Protein AF-A0A2W4JLU2-F1 (afdb_monomer_lite)

pLDDT: mean 90.67, std 12.64, range [31.0, 98.5]

Radius of gyration: 16.31 Å; chains: 1; bounding box: 42×26×50 Å

Sequence (150 aa):
MLRLFGHKVADHPFADLKKAREFLSGLIAAEPLTSLEDLTHWLQSVSGENAFKPEHRAQAYLMIDETAQPHLRRALRDYLAATRLPKQQELRIWNVVDAYLQEAAGALVEVAEWFATRNRLSDAQRAVLALLTVRALRTLAARRKGMHLR

Structure (mmCIF, N/CA/C/O backbone):
data_AF-A0A2W4JLU2-F1
#
_entry.id   AF-A0A2W4JLU2-F1
#
loop_
_atom_site.group_PDB
_atom_site.id
_atom_site.type_symbol
_atom_site.label_atom_id
_atom_site.label_alt_id
_atom_site.label_comp_id
_atom_site.label_asym_id
_atom_site.label_entity_id
_atom_site.label_seq_id
_atom_site.pdbx_PDB_ins_code
_atom_site.Cartn_x
_atom_site.Cartn_y
_atom_site.Cartn_z
_atom_site.occupancy
_atom_site.B_iso_or_equiv
_atom_site.auth_seq_id
_atom_site.auth_comp_id
_atom_site.auth_asym_id
_atom_site.auth_atom_id
_atom_site.pdbx_PDB_model_num
ATOM 1 N N . MET A 1 1 ? 12.747 9.200 14.322 1.00 31.00 1 MET A N 1
ATOM 2 C CA . MET A 1 1 ? 13.462 10.398 13.828 1.00 31.00 1 MET A CA 1
ATOM 3 C C . MET A 1 1 ? 13.441 10.357 12.309 1.00 31.00 1 MET A C 1
ATOM 5 O O . MET A 1 1 ? 14.102 9.500 11.741 1.00 31.00 1 MET A O 1
ATOM 9 N N . LEU A 1 2 ? 12.638 11.207 11.664 1.00 42.59 2 LEU A N 1
ATOM 10 C CA . LEU A 1 2 ? 12.566 11.286 10.202 1.00 42.59 2 LEU A CA 1
ATOM 11 C C . LEU A 1 2 ? 13.653 12.235 9.689 1.00 42.59 2 LEU A C 1
ATOM 13 O O . LEU A 1 2 ? 13.634 13.427 9.985 1.00 42.59 2 LEU A O 1
ATOM 17 N N . ARG A 1 3 ? 14.610 11.691 8.932 1.00 35.66 3 ARG A N 1
ATOM 18 C CA . ARG A 1 3 ? 15.511 12.471 8.081 1.00 35.66 3 ARG A CA 1
ATOM 19 C C . ARG A 1 3 ? 14.773 12.747 6.776 1.00 35.66 3 ARG A C 1
ATOM 21 O O . ARG A 1 3 ? 14.568 11.843 5.976 1.00 35.66 3 ARG A O 1
ATOM 28 N N . LEU A 1 4 ? 14.347 13.990 6.606 1.00 55.34 4 LEU A N 1
ATOM 29 C CA . LEU A 1 4 ? 13.729 14.509 5.393 1.00 55.34 4 LEU A CA 1
ATOM 30 C C . LEU A 1 4 ? 14.766 15.364 4.651 1.00 55.34 4 LEU A C 1
ATOM 32 O O . LEU A 1 4 ? 15.405 16.220 5.259 1.00 55.34 4 LEU A O 1
ATOM 36 N N . PHE A 1 5 ? 14.865 15.114 3.343 1.00 51.38 5 PHE A N 1
ATOM 37 C CA . PHE A 1 5 ? 15.622 15.833 2.307 1.00 51.38 5 PHE A CA 1
ATOM 38 C C . PHE A 1 5 ? 17.105 15.458 2.131 1.00 51.38 5 PHE A C 1
ATOM 40 O O . PHE A 1 5 ? 17.975 15.841 2.909 1.00 51.38 5 PHE A O 1
ATOM 47 N N . GLY A 1 6 ? 17.381 14.743 1.029 1.00 40.78 6 GLY A N 1
ATOM 48 C CA . GLY A 1 6 ? 18.730 14.554 0.478 1.00 40.78 6 GLY A CA 1
ATOM 49 C C . GLY A 1 6 ? 19.128 13.128 0.087 1.00 40.78 6 GLY A C 1
ATOM 50 O O . GLY A 1 6 ? 20.313 12.892 -0.134 1.00 40.78 6 GLY A O 1
ATOM 51 N N . HIS A 1 7 ? 18.203 12.168 0.015 1.00 47.56 7 HIS A N 1
ATOM 52 C CA . HIS A 1 7 ? 18.568 10.804 -0.364 1.00 47.56 7 HIS A CA 1
ATOM 53 C C . HIS A 1 7 ? 18.763 10.680 -1.875 1.00 47.56 7 HIS A C 1
ATOM 55 O O . HIS A 1 7 ? 17.904 11.061 -2.667 1.00 47.56 7 HIS A O 1
ATOM 61 N N . LYS A 1 8 ? 19.918 10.141 -2.282 1.00 57.69 8 LYS A N 1
ATOM 62 C CA . LYS A 1 8 ? 20.081 9.630 -3.645 1.00 57.69 8 LYS A CA 1
ATOM 63 C C . LYS A 1 8 ? 19.015 8.554 -3.840 1.00 57.69 8 LYS A C 1
ATOM 65 O O . LYS A 1 8 ? 18.737 7.817 -2.902 1.00 57.69 8 LYS A O 1
ATOM 70 N N . VAL A 1 9 ? 18.497 8.396 -5.058 1.00 61.88 9 VAL A N 1
ATOM 71 C CA . VAL A 1 9 ? 17.543 7.322 -5.404 1.00 61.88 9 VAL A CA 1
ATOM 72 C C . VAL A 1 9 ? 17.991 5.967 -4.846 1.00 61.88 9 VAL A C 1
ATOM 74 O O . VAL A 1 9 ? 17.169 5.207 -4.362 1.00 61.88 9 VAL A O 1
ATOM 77 N N . ALA A 1 10 ? 19.302 5.697 -4.839 1.00 67.31 10 ALA A N 1
ATOM 78 C CA . ALA A 1 10 ? 19.913 4.482 -4.296 1.00 67.31 10 ALA A CA 1
ATOM 79 C C . ALA A 1 10 ? 19.660 4.223 -2.794 1.00 67.31 10 ALA A C 1
ATOM 81 O O . ALA A 1 10 ? 19.713 3.068 -2.378 1.00 67.31 10 ALA A O 1
ATOM 82 N N . ASP A 1 11 ? 19.383 5.255 -1.996 1.00 82.38 11 ASP A N 1
ATOM 83 C CA . ASP A 1 11 ? 19.115 5.133 -0.558 1.00 82.38 11 ASP A CA 1
ATOM 84 C C . ASP A 1 11 ? 17.623 4.904 -0.256 1.00 82.38 11 ASP A C 1
ATOM 86 O O . ASP A 1 11 ? 17.263 4.601 0.882 1.00 82.38 11 ASP A O 1
ATOM 90 N N . HIS A 1 12 ? 16.734 5.058 -1.247 1.00 89.75 12 HIS A N 1
ATOM 91 C CA . HIS A 1 12 ? 15.305 4.852 -1.036 1.00 89.75 12 HIS A CA 1
ATOM 92 C C . HIS A 1 12 ? 15.023 3.352 -0.801 1.00 89.75 12 HIS A C 1
ATOM 94 O O . HIS A 1 12 ? 15.457 2.524 -1.606 1.00 89.75 12 HIS A O 1
ATOM 100 N N . PRO A 1 13 ? 14.242 2.953 0.225 1.00 90.44 13 PRO A N 1
ATOM 101 C CA . PRO A 1 13 ? 14.000 1.536 0.540 1.00 90.44 13 PRO A CA 1
ATOM 102 C C . PRO A 1 13 ? 13.415 0.716 -0.618 1.00 90.44 13 PRO A C 1
ATOM 104 O O . PRO A 1 13 ? 13.703 -0.467 -0.763 1.00 90.44 13 PRO A O 1
ATOM 107 N N . PHE A 1 14 ? 12.631 1.369 -1.479 1.00 95.25 14 PHE A N 1
ATOM 108 C CA . PHE A 1 14 ? 12.054 0.780 -2.695 1.00 95.25 14 PHE A CA 1
ATOM 109 C C . PHE A 1 14 ? 12.914 0.919 -3.955 1.00 95.25 14 PHE A C 1
ATOM 111 O O . PHE A 1 14 ? 12.459 0.530 -5.024 1.00 95.25 14 PHE A O 1
ATOM 118 N N . ALA A 1 15 ? 14.136 1.448 -3.878 1.00 94.12 15 ALA A N 1
ATOM 119 C CA . ALA A 1 15 ? 15.029 1.521 -5.037 1.00 94.12 15 ALA A CA 1
ATOM 120 C C . ALA A 1 15 ? 15.416 0.128 -5.550 1.00 94.12 15 ALA A C 1
ATOM 122 O O . ALA A 1 15 ? 15.501 -0.096 -6.756 1.00 94.12 15 ALA A O 1
ATOM 123 N N . ASP A 1 16 ? 15.584 -0.819 -4.625 1.00 94.44 16 ASP A N 1
ATOM 124 C CA . ASP A 1 16 ? 15.765 -2.239 -4.902 1.00 94.44 16 ASP A CA 1
ATOM 125 C C . ASP A 1 16 ? 14.523 -3.003 -4.429 1.00 94.44 16 ASP A C 1
ATOM 127 O O . ASP A 1 16 ? 14.334 -3.258 -3.238 1.00 94.44 16 ASP A O 1
ATOM 131 N N . LEU A 1 17 ? 13.669 -3.390 -5.379 1.00 94.19 17 LEU A N 1
ATOM 132 C CA . LEU A 1 17 ? 12.416 -4.088 -5.086 1.00 94.19 17 LEU A CA 1
ATOM 133 C C . LEU A 1 17 ? 12.628 -5.462 -4.437 1.00 94.19 17 LEU A C 1
ATOM 135 O O . LEU A 1 17 ? 11.732 -5.959 -3.755 1.00 94.19 17 LEU A O 1
ATOM 139 N N . LYS A 1 18 ? 13.795 -6.092 -4.613 1.00 94.06 18 LYS A N 1
ATOM 140 C CA . LYS A 1 18 ? 14.090 -7.359 -3.942 1.00 94.06 18 LYS A CA 1
ATOM 141 C C . LYS A 1 18 ? 14.299 -7.125 -2.448 1.00 94.06 18 LYS A C 1
ATOM 143 O O . LYS A 1 18 ? 13.651 -7.783 -1.638 1.00 94.06 18 LYS A O 1
ATOM 148 N N . LYS A 1 19 ? 15.124 -6.138 -2.094 1.00 92.31 19 LYS A N 1
ATOM 149 C CA . LYS A 1 19 ? 15.342 -5.741 -0.693 1.00 92.31 19 LYS A CA 1
ATOM 150 C C . LYS A 1 19 ? 14.069 -5.199 -0.053 1.00 92.31 19 LYS A C 1
ATOM 152 O O . LYS A 1 19 ? 13.769 -5.541 1.087 1.00 92.31 19 LYS A O 1
ATOM 157 N N . ALA A 1 20 ? 13.287 -4.417 -0.798 1.00 94.44 20 ALA A N 1
ATOM 158 C CA . ALA A 1 20 ? 11.997 -3.921 -0.331 1.00 94.44 20 ALA A CA 1
ATOM 159 C C . ALA A 1 20 ? 11.059 -5.073 0.060 1.00 94.44 20 ALA A C 1
ATOM 161 O O . ALA A 1 20 ? 10.425 -5.022 1.109 1.00 94.44 20 ALA A O 1
ATOM 162 N N . ARG A 1 21 ? 11.018 -6.151 -0.735 1.00 94.00 21 ARG A N 1
ATOM 163 C CA . ARG A 1 21 ? 10.212 -7.3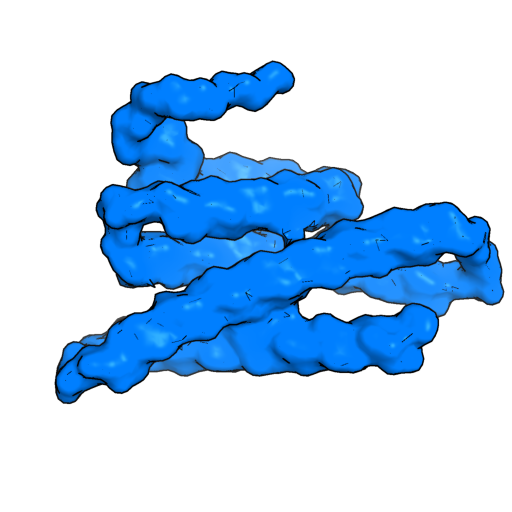41 -0.429 1.00 94.00 21 ARG A CA 1
ATOM 164 C C . ARG A 1 21 ? 10.649 -8.027 0.861 1.00 94.00 21 ARG A C 1
ATOM 166 O O . ARG A 1 21 ? 9.798 -8.423 1.653 1.00 94.00 21 ARG A O 1
ATOM 173 N N . GLU A 1 22 ? 11.954 -8.182 1.061 1.00 91.69 22 GLU A N 1
ATOM 174 C CA . GLU A 1 22 ? 12.513 -8.775 2.281 1.00 91.69 22 GLU A CA 1
ATOM 175 C C . GLU A 1 22 ? 12.138 -7.933 3.506 1.00 91.69 22 GLU A C 1
ATOM 177 O O . GLU A 1 22 ? 11.609 -8.463 4.480 1.00 91.69 22 GLU A O 1
ATOM 182 N N . PHE A 1 23 ? 12.297 -6.613 3.413 1.00 90.06 23 PHE A N 1
ATOM 183 C CA . PHE A 1 23 ? 11.870 -5.671 4.447 1.00 90.06 23 PHE A CA 1
ATOM 184 C C . PHE A 1 23 ? 10.366 -5.780 4.757 1.00 90.06 23 PHE A C 1
ATOM 186 O O . PHE A 1 23 ? 9.984 -5.964 5.913 1.00 90.06 23 PHE A O 1
ATOM 193 N N . LEU A 1 24 ? 9.509 -5.740 3.732 1.00 93.19 24 LEU A N 1
ATOM 194 C CA . LEU A 1 24 ? 8.053 -5.808 3.895 1.00 93.19 24 LEU A CA 1
ATOM 195 C C . LEU A 1 24 ? 7.574 -7.147 4.468 1.00 93.19 24 LEU A C 1
ATOM 197 O O . LEU A 1 24 ? 6.549 -7.191 5.145 1.00 93.19 24 LEU A O 1
ATOM 201 N N . SER A 1 25 ? 8.310 -8.239 4.243 1.00 90.19 25 SER A N 1
ATOM 202 C CA . SER A 1 25 ? 7.965 -9.546 4.814 1.00 90.19 25 SER A CA 1
ATOM 203 C C . SER A 1 25 ? 7.959 -9.539 6.348 1.00 90.19 25 SER A C 1
ATOM 205 O O . SER A 1 25 ? 7.147 -10.234 6.960 1.00 90.19 25 SER A O 1
ATOM 207 N N . GLY A 1 26 ? 8.786 -8.689 6.968 1.00 87.38 26 GLY A N 1
ATOM 208 C CA . GLY A 1 26 ? 8.822 -8.505 8.418 1.00 87.38 26 GLY A CA 1
ATOM 209 C C . GLY A 1 26 ? 7.563 -7.845 8.989 1.00 87.38 26 GLY A C 1
ATOM 210 O O . GLY A 1 26 ? 7.251 -8.050 10.160 1.00 87.38 26 GLY A O 1
ATOM 211 N N . LEU A 1 27 ? 6.805 -7.104 8.174 1.00 87.88 27 LEU A N 1
ATOM 212 C CA . LEU A 1 27 ? 5.592 -6.412 8.620 1.00 87.88 27 LEU A CA 1
ATOM 213 C C . LEU A 1 27 ? 4.380 -7.342 8.724 1.00 87.88 27 LEU A C 1
ATOM 215 O O . LEU A 1 27 ? 3.479 -7.068 9.504 1.00 87.88 27 LEU A O 1
ATOM 219 N N . ILE A 1 28 ? 4.367 -8.479 8.022 1.00 80.50 28 ILE A N 1
ATOM 220 C CA . ILE A 1 28 ? 3.187 -9.361 7.918 1.00 80.50 28 ILE A CA 1
ATOM 221 C C . ILE A 1 28 ? 2.675 -9.829 9.295 1.00 80.50 28 ILE A C 1
ATOM 223 O O . ILE A 1 28 ? 1.468 -9.984 9.493 1.00 80.50 28 ILE A O 1
ATOM 227 N N . ALA A 1 29 ? 3.579 -10.053 10.252 1.00 82.38 29 ALA A N 1
ATOM 228 C CA . ALA A 1 29 ? 3.244 -10.511 11.603 1.00 82.38 29 ALA A CA 1
ATOM 229 C C . ALA A 1 29 ? 3.029 -9.369 12.617 1.00 82.38 29 ALA A C 1
ATOM 231 O O . ALA A 1 29 ? 2.685 -9.637 13.771 1.00 82.38 29 ALA A O 1
ATOM 232 N N . ALA A 1 30 ? 3.241 -8.115 12.215 1.00 88.50 30 ALA A N 1
ATOM 233 C CA . ALA A 1 30 ? 3.204 -6.964 13.105 1.00 88.50 30 ALA A CA 1
ATOM 234 C C . ALA A 1 30 ? 1.770 -6.507 13.442 1.00 88.50 30 ALA A C 1
ATOM 236 O O . ALA A 1 30 ? 0.763 -7.040 12.955 1.00 88.50 30 ALA A O 1
ATOM 237 N N . GLU A 1 31 ? 1.674 -5.526 14.344 1.00 94.19 31 GLU A N 1
ATOM 238 C CA . GLU A 1 31 ? 0.397 -4.948 14.767 1.00 94.19 31 GLU A CA 1
ATOM 239 C C . GLU A 1 31 ? -0.315 -4.291 13.562 1.00 94.19 31 GLU A C 1
ATOM 241 O O . GLU A 1 31 ? 0.313 -3.505 12.849 1.00 94.19 31 GLU A O 1
ATOM 246 N N . PRO A 1 32 ? -1.597 -4.612 13.288 1.00 94.38 32 PRO A N 1
ATOM 247 C CA . PRO A 1 32 ? -2.277 -4.196 12.062 1.00 94.38 32 PRO A CA 1
ATOM 248 C C . PRO A 1 32 ? -2.332 -2.695 11.800 1.00 94.38 32 PRO A C 1
ATOM 250 O O . PRO A 1 32 ? -2.068 -2.291 10.671 1.00 94.38 32 PRO A O 1
ATOM 253 N N . LEU A 1 33 ? -2.700 -1.878 12.789 1.00 96.25 33 LEU A N 1
ATOM 254 C CA . LEU A 1 33 ? -2.893 -0.445 12.558 1.00 96.25 33 LEU A CA 1
ATOM 255 C C . LEU A 1 33 ? -1.557 0.257 12.313 1.00 96.25 33 LEU A C 1
ATOM 257 O O . LEU A 1 33 ? -1.431 0.988 11.338 1.00 96.25 33 LEU A O 1
ATOM 261 N N . THR A 1 34 ? -0.550 -0.054 13.124 1.00 95.94 34 THR A N 1
ATOM 262 C CA . THR A 1 34 ? 0.824 0.441 12.964 1.00 95.94 34 THR A CA 1
ATOM 263 C C . THR A 1 34 ? 1.387 0.036 11.601 1.00 95.94 34 THR A C 1
ATOM 265 O O . THR A 1 34 ? 1.946 0.855 10.880 1.00 95.94 34 THR A O 1
ATOM 268 N N . SER A 1 35 ? 1.158 -1.216 11.187 1.00 96.94 35 SER A N 1
ATOM 269 C CA . SER A 1 35 ? 1.603 -1.692 9.871 1.00 96.94 35 SER A CA 1
ATOM 270 C C . SER A 1 35 ? 0.918 -0.937 8.729 1.00 96.94 35 SER A C 1
ATOM 272 O O . SER A 1 35 ? 1.557 -0.619 7.733 1.00 96.94 35 SER A O 1
ATOM 274 N N . LEU A 1 36 ? -0.377 -0.626 8.846 1.00 98.00 36 LEU A N 1
ATOM 275 C CA . LEU A 1 36 ? -1.092 0.162 7.837 1.00 98.00 36 LEU A CA 1
ATOM 276 C C . LEU A 1 36 ? -0.614 1.618 7.789 1.00 98.00 36 LEU A C 1
ATOM 278 O O . LEU A 1 36 ? -0.516 2.171 6.695 1.00 98.00 36 LEU A O 1
ATOM 282 N N . GLU A 1 37 ? -0.284 2.227 8.928 1.00 97.81 37 GLU A N 1
ATOM 283 C CA . GLU A 1 37 ? 0.326 3.563 8.988 1.00 97.81 37 GLU A CA 1
ATOM 284 C C . GLU A 1 37 ? 1.681 3.579 8.259 1.00 97.81 37 GLU A C 1
ATOM 286 O O . GLU A 1 37 ? 1.895 4.416 7.378 1.00 97.81 37 GLU A O 1
ATOM 291 N N . ASP A 1 38 ? 2.547 2.599 8.531 1.00 96.50 38 ASP A N 1
ATOM 292 C CA . ASP A 1 38 ? 3.841 2.455 7.854 1.00 96.50 38 ASP A CA 1
ATOM 293 C C . ASP A 1 38 ? 3.674 2.233 6.343 1.00 96.50 38 ASP A C 1
ATOM 295 O O . ASP A 1 38 ? 4.339 2.871 5.528 1.00 96.50 38 ASP A O 1
ATOM 299 N N . LEU A 1 39 ? 2.757 1.353 5.934 1.00 97.88 39 LEU A N 1
ATOM 300 C CA . LEU A 1 39 ? 2.491 1.088 4.517 1.00 97.88 39 LEU A CA 1
ATOM 301 C C . LEU A 1 39 ? 1.896 2.315 3.806 1.00 97.88 39 LEU A C 1
ATOM 303 O O . LEU A 1 39 ? 2.217 2.552 2.642 1.00 97.88 39 LEU A O 1
ATOM 307 N N . THR A 1 40 ? 1.089 3.122 4.500 1.00 98.50 40 THR A N 1
ATOM 308 C CA . THR A 1 40 ? 0.592 4.413 3.992 1.00 98.50 40 THR A CA 1
ATOM 309 C C . THR A 1 40 ? 1.754 5.375 3.756 1.00 98.50 40 THR A C 1
ATOM 311 O O . THR A 1 40 ? 1.861 5.963 2.679 1.00 98.50 40 THR A O 1
ATOM 314 N N . HIS A 1 41 ? 2.677 5.476 4.716 1.00 97.06 41 HIS A N 1
ATOM 315 C CA . HIS A 1 41 ? 3.889 6.277 4.566 1.00 97.06 41 HIS A CA 1
ATOM 316 C C . HIS A 1 41 ? 4.737 5.817 3.369 1.00 97.06 41 HIS A C 1
ATOM 318 O O . HIS A 1 41 ? 5.228 6.645 2.601 1.00 97.06 41 HIS A O 1
ATOM 324 N N . TRP A 1 42 ? 4.867 4.505 3.150 1.00 97.38 42 TRP A N 1
ATOM 325 C CA . TRP A 1 42 ? 5.616 3.979 2.007 1.00 97.38 42 TRP A CA 1
ATOM 326 C C . TRP A 1 42 ? 4.958 4.266 0.657 1.00 97.38 42 TRP A C 1
ATOM 328 O O . TRP A 1 42 ? 5.676 4.574 -0.296 1.00 97.38 42 TRP A O 1
ATOM 338 N N . LEU A 1 43 ? 3.624 4.232 0.562 1.00 98.12 43 LEU A N 1
ATOM 339 C CA . LEU A 1 43 ? 2.913 4.655 -0.652 1.00 98.12 43 LEU A CA 1
ATOM 340 C C . LEU A 1 43 ? 3.229 6.116 -0.992 1.00 98.12 43 LEU A C 1
ATOM 342 O O . LEU A 1 43 ? 3.617 6.415 -2.124 1.00 98.12 43 LEU A O 1
ATOM 346 N N . GLN A 1 44 ? 3.146 6.999 0.005 1.00 97.19 44 GLN A N 1
ATOM 347 C CA . GLN A 1 44 ? 3.451 8.423 -0.139 1.00 97.19 44 GLN A CA 1
ATOM 348 C C . GLN A 1 44 ? 4.923 8.657 -0.514 1.00 97.19 44 GLN A C 1
ATOM 350 O O . GLN A 1 44 ? 5.213 9.432 -1.424 1.00 97.19 44 GLN A O 1
ATOM 355 N N . SER A 1 45 ? 5.854 7.941 0.127 1.00 96.06 45 SER A N 1
ATOM 356 C CA . SER A 1 45 ? 7.293 8.025 -0.158 1.00 96.06 45 SER A CA 1
ATOM 357 C C . SER A 1 45 ? 7.613 7.627 -1.601 1.00 96.06 45 SER A C 1
ATOM 359 O O . SER A 1 45 ? 8.324 8.344 -2.300 1.00 96.06 45 SER A O 1
ATOM 361 N N . VAL A 1 46 ? 7.049 6.513 -2.081 1.00 96.81 46 VAL A N 1
ATOM 362 C CA . VAL A 1 46 ? 7.249 6.051 -3.464 1.00 96.81 46 VAL A CA 1
ATOM 363 C C . VAL A 1 46 ? 6.599 7.005 -4.474 1.00 96.81 46 VAL A C 1
ATOM 365 O O . VAL A 1 46 ? 7.181 7.253 -5.528 1.00 96.81 46 VAL A O 1
ATOM 368 N N . SER A 1 47 ? 5.416 7.554 -4.172 1.00 94.94 47 SER A N 1
ATOM 369 C CA . SER A 1 47 ? 4.743 8.558 -5.018 1.00 94.94 47 SER A CA 1
ATOM 370 C C . SER A 1 47 ? 5.546 9.859 -5.142 1.00 94.94 47 SER A C 1
ATOM 372 O O . SER A 1 47 ? 5.697 10.391 -6.246 1.00 94.94 47 SER A O 1
ATOM 374 N N . GLY A 1 48 ? 6.149 10.321 -4.0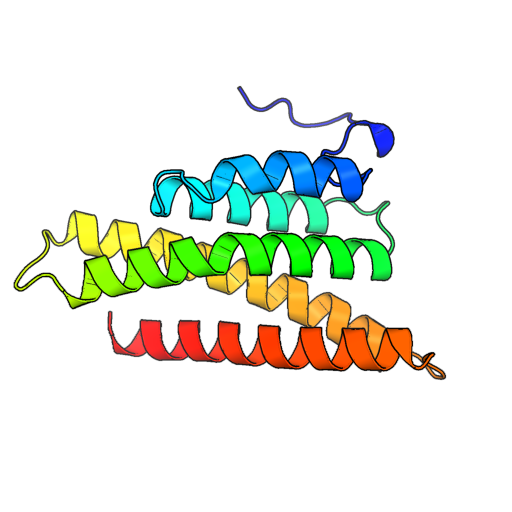42 1.00 92.94 48 GLY A N 1
ATOM 375 C CA . GLY A 1 48 ? 6.993 11.518 -4.013 1.00 92.94 48 GLY A CA 1
ATOM 376 C C . GLY A 1 48 ? 8.357 11.375 -4.701 1.00 92.94 48 GLY A C 1
ATOM 377 O O . GLY A 1 48 ? 9.007 12.383 -4.976 1.00 92.94 48 GLY A O 1
ATOM 378 N N . GLU A 1 49 ? 8.805 10.153 -5.005 1.00 93.12 49 GLU A N 1
ATOM 379 C CA . GLU A 1 49 ? 10.107 9.905 -5.633 1.00 93.12 49 GLU A CA 1
ATOM 380 C C . GLU A 1 49 ? 10.024 10.005 -7.165 1.00 93.12 49 GLU A C 1
ATOM 382 O O . GLU A 1 49 ? 9.728 9.037 -7.876 1.00 93.12 49 GLU A O 1
ATOM 387 N N . ASN A 1 50 ? 10.283 11.202 -7.694 1.00 88.38 50 ASN A N 1
ATOM 388 C CA . ASN A 1 50 ? 10.204 11.514 -9.127 1.00 88.38 50 ASN A CA 1
ATOM 389 C C . ASN A 1 50 ? 11.189 10.721 -9.998 1.00 88.38 50 ASN A C 1
ATOM 391 O O . ASN A 1 50 ? 10.982 10.614 -11.206 1.00 88.38 50 ASN A O 1
ATOM 395 N N . ALA A 1 51 ? 12.257 10.163 -9.424 1.00 92.38 51 ALA A N 1
ATOM 396 C CA . ALA A 1 51 ? 13.210 9.375 -10.193 1.00 92.38 51 ALA A CA 1
ATOM 397 C C . ALA A 1 51 ? 12.706 7.964 -10.536 1.00 92.38 51 ALA A C 1
ATOM 399 O O . ALA A 1 51 ? 13.250 7.316 -11.438 1.00 92.38 51 ALA A O 1
ATOM 400 N N . PHE A 1 52 ? 11.685 7.459 -9.837 1.00 94.88 52 PHE A N 1
ATOM 401 C CA . PHE A 1 52 ? 11.120 6.151 -10.142 1.00 94.88 52 PHE A CA 1
ATOM 402 C C . PHE A 1 52 ? 10.270 6.188 -11.402 1.00 94.88 52 PHE A C 1
ATOM 404 O O . PHE A 1 52 ? 9.303 6.939 -11.514 1.00 94.88 52 PHE A O 1
ATOM 411 N N . LYS A 1 53 ? 10.600 5.293 -12.336 1.00 94.62 53 LYS A N 1
ATOM 412 C CA . LYS A 1 53 ? 9.785 5.067 -13.528 1.00 94.62 53 LYS A CA 1
ATOM 413 C C . LYS A 1 53 ? 8.407 4.512 -13.136 1.00 94.62 53 LYS A C 1
ATOM 415 O O . LYS A 1 53 ? 8.323 3.746 -12.172 1.00 94.62 53 LYS A O 1
ATOM 420 N N . PRO A 1 54 ? 7.344 4.806 -13.896 1.00 94.94 54 PRO A N 1
ATOM 421 C C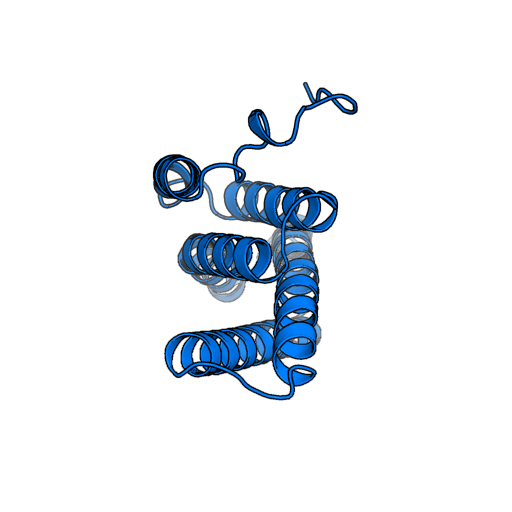A . PRO A 1 54 ? 5.991 4.334 -13.594 1.00 94.94 54 PRO A CA 1
ATOM 422 C C . PRO A 1 54 ? 5.865 2.813 -13.466 1.00 94.94 54 PRO A C 1
ATOM 424 O O . PRO A 1 54 ? 5.146 2.329 -12.597 1.00 94.94 54 PRO A O 1
ATOM 427 N N . GLU A 1 55 ? 6.622 2.034 -14.239 1.00 95.50 55 GLU A N 1
ATOM 428 C CA . GLU A 1 55 ? 6.636 0.573 -14.102 1.00 95.50 55 GLU A CA 1
ATOM 429 C C . GLU A 1 55 ? 7.255 0.111 -12.778 1.00 95.50 55 GLU A C 1
ATOM 431 O O . GLU A 1 55 ? 6.820 -0.887 -12.202 1.00 95.50 55 GLU A O 1
ATOM 436 N N . HIS A 1 56 ? 8.256 0.840 -12.281 1.00 96.75 56 HIS A N 1
ATOM 437 C CA . HIS A 1 56 ? 8.875 0.579 -10.982 1.00 96.75 56 HIS A CA 1
ATOM 438 C C . HIS A 1 56 ? 7.914 0.928 -9.846 1.00 96.75 56 HIS A C 1
ATOM 440 O O . HIS A 1 56 ? 7.713 0.120 -8.940 1.00 96.75 56 HIS A O 1
ATOM 446 N N . ARG A 1 57 ? 7.257 2.093 -9.940 1.00 97.62 57 ARG A N 1
ATOM 447 C CA . ARG A 1 57 ? 6.194 2.507 -9.013 1.00 97.62 57 ARG A CA 1
ATOM 448 C C . ARG A 1 57 ? 5.069 1.477 -8.968 1.00 97.62 57 ARG A C 1
ATOM 450 O O . ARG A 1 57 ? 4.687 1.055 -7.885 1.00 97.62 57 ARG A O 1
ATOM 457 N N . ALA A 1 58 ? 4.615 0.986 -10.121 1.00 98.00 58 ALA A N 1
ATOM 458 C CA . ALA A 1 58 ? 3.581 -0.043 -10.194 1.00 98.00 58 ALA A CA 1
ATOM 459 C C . ALA A 1 58 ? 3.961 -1.318 -9.428 1.00 98.00 58 ALA A C 1
ATOM 461 O O . ALA A 1 58 ? 3.150 -1.846 -8.669 1.00 98.00 58 ALA A O 1
ATOM 462 N N . GLN A 1 59 ? 5.196 -1.801 -9.581 1.00 97.94 59 GLN A N 1
ATOM 463 C CA . GLN A 1 59 ? 5.663 -2.975 -8.840 1.00 97.94 59 GLN A CA 1
ATOM 464 C C . GLN A 1 59 ? 5.773 -2.707 -7.334 1.00 97.94 59 GLN A C 1
ATOM 466 O O . GLN A 1 59 ? 5.389 -3.566 -6.539 1.00 97.94 59 GLN A O 1
ATOM 471 N N . ALA A 1 60 ? 6.258 -1.527 -6.936 1.00 98.06 60 ALA A N 1
ATOM 472 C CA . ALA A 1 60 ? 6.318 -1.121 -5.535 1.00 98.06 60 ALA A CA 1
ATOM 473 C C . ALA A 1 60 ? 4.916 -1.040 -4.906 1.00 98.06 60 ALA A C 1
ATOM 475 O O . ALA A 1 60 ? 4.683 -1.633 -3.856 1.00 98.06 60 ALA A O 1
ATOM 476 N N . TYR A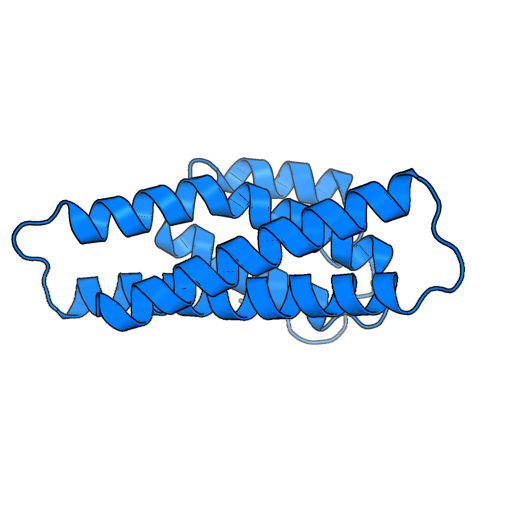 1 61 ? 3.963 -0.383 -5.571 1.00 98.44 61 TYR A N 1
ATOM 477 C CA . TYR A 1 61 ? 2.585 -0.251 -5.095 1.00 98.44 61 TYR A CA 1
ATOM 478 C C . TYR A 1 61 ? 1.879 -1.594 -4.977 1.00 98.44 61 TYR A C 1
ATOM 480 O O . TYR A 1 61 ? 1.243 -1.847 -3.962 1.00 98.44 61 TYR A O 1
ATOM 488 N N . LEU A 1 62 ? 2.034 -2.487 -5.959 1.00 98.12 62 LEU A N 1
ATOM 489 C CA . LEU A 1 62 ? 1.473 -3.838 -5.877 1.00 98.12 62 LEU A CA 1
ATOM 490 C C . LEU A 1 62 ? 2.078 -4.645 -4.722 1.00 98.12 62 LEU A C 1
ATOM 492 O O . LEU A 1 62 ? 1.372 -5.423 -4.086 1.00 98.12 62 LEU A O 1
ATOM 496 N N . MET A 1 63 ? 3.367 -4.461 -4.433 1.00 97.44 63 MET A N 1
ATOM 497 C CA . MET A 1 63 ? 4.023 -5.117 -3.304 1.00 97.44 63 MET A CA 1
ATOM 498 C C . MET A 1 63 ? 3.497 -4.598 -1.964 1.00 97.44 63 MET A C 1
ATOM 500 O O . MET A 1 63 ? 3.153 -5.398 -1.099 1.00 97.44 63 MET A O 1
ATOM 504 N N . ILE A 1 64 ? 3.379 -3.275 -1.819 1.00 98.06 64 ILE A N 1
ATOM 505 C CA . ILE A 1 64 ? 2.810 -2.636 -0.627 1.00 98.06 64 ILE A CA 1
ATOM 506 C C . ILE A 1 64 ? 1.341 -3.045 -0.439 1.00 98.06 64 ILE A C 1
ATOM 508 O O . ILE A 1 64 ? 0.936 -3.389 0.672 1.00 98.06 64 ILE A O 1
ATOM 512 N N . ASP A 1 65 ? 0.551 -3.052 -1.518 1.00 97.94 65 ASP A N 1
ATOM 513 C CA . ASP A 1 65 ? -0.852 -3.479 -1.505 1.00 97.94 65 ASP A CA 1
ATOM 514 C C . ASP A 1 65 ? -1.011 -4.929 -1.061 1.00 97.94 65 ASP A C 1
ATOM 516 O O . ASP A 1 65 ? -1.876 -5.227 -0.235 1.00 97.94 65 ASP A O 1
ATOM 520 N N . GLU A 1 66 ? -0.154 -5.826 -1.546 1.00 96.81 66 GLU A N 1
ATOM 521 C CA . GLU A 1 66 ? -0.174 -7.225 -1.135 1.00 96.81 66 GLU A CA 1
ATOM 522 C C . GLU A 1 66 ? 0.157 -7.387 0.354 1.00 96.81 66 GLU A C 1
ATOM 524 O O . GLU A 1 66 ? -0.559 -8.094 1.068 1.00 96.81 66 GLU A O 1
ATOM 529 N N . THR A 1 67 ? 1.180 -6.680 0.848 1.00 97.19 67 THR A N 1
ATOM 530 C CA . THR A 1 67 ? 1.549 -6.690 2.271 1.00 97.19 67 THR A CA 1
ATOM 531 C C . THR A 1 67 ? 0.432 -6.141 3.160 1.00 97.19 67 THR A C 1
ATOM 533 O O . THR A 1 67 ? 0.220 -6.656 4.255 1.00 97.19 67 THR A O 1
ATOM 536 N N . ALA A 1 68 ? -0.345 -5.159 2.698 1.00 97.56 68 ALA A N 1
ATOM 537 C CA . ALA A 1 68 ? -1.422 -4.560 3.485 1.00 97.56 68 ALA A CA 1
ATOM 538 C C . ALA A 1 68 ? -2.652 -5.461 3.666 1.00 97.56 68 ALA A C 1
ATOM 540 O O . ALA A 1 68 ? -3.371 -5.332 4.662 1.00 97.56 68 ALA A O 1
ATOM 541 N N . GLN A 1 69 ? -2.924 -6.378 2.728 1.00 95.81 69 GLN A N 1
ATOM 542 C CA . GLN A 1 69 ? -4.155 -7.177 2.732 1.00 95.81 69 GLN A CA 1
ATOM 543 C C . GLN A 1 69 ? -4.451 -7.915 4.058 1.00 95.81 69 GLN A C 1
ATOM 545 O O . GLN A 1 69 ? -5.603 -7.860 4.507 1.00 95.81 69 GLN A O 1
ATOM 550 N N . PRO A 1 70 ? -3.503 -8.628 4.708 1.00 96.00 70 PRO A N 1
ATOM 551 C CA . PRO A 1 70 ? -3.757 -9.250 6.010 1.00 96.00 70 PRO A CA 1
ATOM 552 C C . PRO A 1 70 ? -4.101 -8.235 7.108 1.00 96.00 70 PRO A C 1
ATOM 554 O O . PRO A 1 70 ? -5.010 -8.498 7.900 1.00 96.00 70 PRO A O 1
ATOM 557 N N . HIS A 1 71 ? -3.448 -7.072 7.125 1.00 97.19 71 HIS A N 1
ATOM 558 C CA . HIS A 1 71 ? -3.693 -6.028 8.122 1.00 97.19 71 HIS A CA 1
ATOM 559 C C . HIS A 1 71 ? -5.059 -5.365 7.928 1.00 97.19 71 HIS A C 1
ATOM 561 O O . HIS A 1 71 ? -5.806 -5.239 8.896 1.00 97.19 71 HIS A O 1
ATOM 567 N N . LEU A 1 72 ? -5.446 -5.058 6.683 1.00 95.94 72 LEU A N 1
ATOM 568 C CA . LEU A 1 72 ? -6.783 -4.547 6.354 1.00 95.94 72 LEU A CA 1
ATOM 569 C C . LEU A 1 72 ? -7.886 -5.506 6.804 1.00 95.94 72 LEU A C 1
ATOM 571 O O . LEU A 1 72 ? -8.851 -5.094 7.446 1.00 95.94 72 LEU A O 1
ATOM 575 N N . ARG A 1 73 ? -7.742 -6.804 6.500 1.00 94.56 73 ARG A N 1
ATOM 576 C CA . ARG A 1 73 ? -8.723 -7.818 6.918 1.00 94.56 73 ARG A CA 1
ATOM 577 C C . ARG A 1 73 ? -8.846 -7.886 8.433 1.00 94.56 73 ARG A C 1
ATOM 579 O O . ARG A 1 73 ? -9.960 -7.975 8.943 1.00 94.56 73 ARG A O 1
ATOM 586 N N . ARG A 1 74 ? -7.718 -7.852 9.146 1.00 94.69 74 ARG A N 1
ATOM 587 C CA . ARG A 1 74 ? -7.709 -7.912 10.607 1.00 94.69 74 ARG A CA 1
ATOM 588 C C . ARG A 1 74 ? -8.319 -6.657 11.226 1.00 94.69 74 ARG A C 1
ATOM 590 O O . ARG A 1 74 ? -9.215 -6.801 12.044 1.00 94.69 74 ARG A O 1
ATOM 597 N N . ALA A 1 75 ? -7.927 -5.465 10.779 1.00 93.62 75 ALA A N 1
ATOM 598 C CA . ALA A 1 75 ? -8.468 -4.199 11.272 1.00 93.62 75 ALA A CA 1
ATOM 599 C C . ALA A 1 75 ? -9.993 -4.102 11.077 1.00 93.62 75 ALA A C 1
ATOM 601 O O . ALA A 1 75 ? -10.720 -3.769 12.010 1.00 93.62 75 ALA A O 1
ATOM 602 N N . LEU A 1 76 ? -10.496 -4.470 9.892 1.00 90.69 76 LEU A N 1
ATOM 603 C CA . LEU A 1 76 ? -11.936 -4.468 9.608 1.00 90.69 76 LEU A CA 1
ATOM 604 C C . LEU A 1 76 ? -12.697 -5.530 10.408 1.00 90.69 76 LEU A C 1
ATOM 606 O O . LEU A 1 76 ? -13.811 -5.279 10.861 1.00 90.69 76 LEU A O 1
ATOM 610 N N . ARG A 1 77 ? -12.112 -6.716 10.606 1.00 91.12 77 ARG A N 1
ATOM 611 C CA . ARG A 1 77 ? -12.703 -7.742 11.470 1.00 91.12 77 ARG A CA 1
ATOM 612 C C . ARG A 1 77 ? -12.778 -7.254 12.913 1.00 91.12 77 ARG A C 1
ATOM 614 O O . ARG A 1 77 ? -13.815 -7.425 13.537 1.00 91.12 77 ARG A O 1
ATOM 621 N N . ASP A 1 78 ? -11.708 -6.661 13.429 1.00 89.00 78 ASP A N 1
ATOM 622 C CA . ASP A 1 78 ? -11.647 -6.178 14.810 1.00 89.00 78 ASP A CA 1
ATOM 623 C C . ASP A 1 78 ? -12.654 -5.028 15.032 1.00 89.00 78 ASP A C 1
ATOM 625 O O . ASP A 1 78 ? -13.251 -4.939 16.103 1.00 89.00 78 ASP A O 1
ATOM 629 N N . TYR A 1 79 ? -12.927 -4.222 13.997 1.00 89.00 79 TYR A N 1
ATOM 630 C CA . TYR A 1 79 ? -14.023 -3.249 13.987 1.00 89.00 79 TYR A CA 1
ATOM 631 C C . TYR A 1 79 ? -15.413 -3.909 14.038 1.00 89.00 79 TYR A C 1
ATOM 633 O O . TYR A 1 79 ? -16.235 -3.548 14.874 1.00 89.00 79 TYR A O 1
ATOM 641 N N . LEU A 1 80 ? -15.680 -4.892 13.169 1.00 86.62 80 LEU A N 1
ATOM 642 C CA . LEU A 1 80 ? -17.003 -5.525 13.046 1.00 86.62 80 LEU A CA 1
ATOM 643 C C . LEU A 1 80 ? -17.335 -6.514 14.174 1.00 86.62 80 LEU A C 1
ATOM 645 O O . LEU A 1 80 ? -18.505 -6.738 14.469 1.00 86.62 80 LEU A O 1
ATOM 649 N N . ALA A 1 81 ? -16.327 -7.155 14.768 1.00 84.50 81 ALA A N 1
ATOM 650 C CA . ALA A 1 81 ? -16.515 -8.209 15.765 1.00 84.50 81 ALA A CA 1
ATOM 651 C C . ALA A 1 81 ? -16.879 -7.670 17.154 1.00 84.50 81 ALA A C 1
ATOM 653 O O . ALA A 1 81 ? -17.303 -8.432 18.023 1.00 84.50 81 ALA A O 1
ATOM 654 N N . ALA A 1 82 ? -16.686 -6.378 17.392 1.00 77.25 82 ALA A N 1
ATOM 655 C CA . ALA A 1 82 ? -16.894 -5.804 18.701 1.00 77.25 82 ALA A CA 1
ATOM 656 C C . ALA A 1 82 ? -18.347 -5.356 18.891 1.00 77.25 82 ALA A C 1
ATOM 658 O O . ALA A 1 82 ? -18.846 -4.481 18.192 1.00 77.25 82 ALA A O 1
ATOM 659 N N . THR A 1 83 ? -19.009 -5.914 19.907 1.00 71.38 83 THR A N 1
ATOM 660 C CA . THR A 1 83 ? -20.395 -5.569 20.261 1.00 71.38 83 THR A CA 1
ATOM 661 C C . THR A 1 83 ? -20.562 -4.080 20.596 1.00 71.38 83 THR A C 1
ATOM 663 O O . THR A 1 83 ? -21.618 -3.516 20.324 1.00 71.38 83 THR A O 1
ATOM 666 N N . ARG A 1 84 ? -19.530 -3.445 21.179 1.00 78.69 84 ARG A N 1
ATOM 667 C CA . ARG A 1 84 ? -19.381 -1.991 21.394 1.00 78.69 84 ARG A CA 1
ATOM 668 C C . ARG A 1 84 ? -17.897 -1.646 21.554 1.00 78.69 84 ARG A C 1
ATOM 670 O O . ARG A 1 84 ? -17.318 -1.958 22.595 1.00 78.69 84 ARG A O 1
ATOM 677 N N . LEU A 1 85 ? -17.283 -0.994 20.567 1.00 86.00 85 LEU A N 1
ATOM 678 C CA . LEU A 1 85 ? -15.960 -0.392 20.748 1.00 86.00 85 LEU A CA 1
ATOM 679 C C . LEU A 1 85 ? -16.090 0.983 21.411 1.00 86.00 85 LEU A C 1
ATOM 681 O O . LEU A 1 85 ? -17.083 1.688 21.222 1.00 86.00 85 LEU A O 1
ATOM 685 N N . PRO A 1 86 ? -15.078 1.424 22.175 1.00 90.25 86 PRO A N 1
ATOM 686 C CA . PRO A 1 86 ? -14.966 2.829 22.525 1.00 90.25 86 PRO A CA 1
ATOM 687 C C . PRO A 1 86 ? -14.874 3.669 21.246 1.00 90.25 86 PRO A C 1
ATOM 689 O O . PRO A 1 86 ? -14.055 3.382 20.373 1.00 90.25 86 PRO A O 1
ATOM 692 N N . LYS A 1 87 ? -15.643 4.761 21.165 1.00 89.44 87 LYS A N 1
ATOM 693 C CA . LYS A 1 87 ? -15.683 5.656 19.992 1.00 89.44 87 LYS A CA 1
ATOM 694 C C . LYS A 1 87 ? -14.296 6.108 19.517 1.00 89.44 87 LYS A C 1
ATOM 696 O O . LYS A 1 87 ? -14.055 6.243 18.323 1.00 89.44 87 LYS A O 1
ATOM 701 N N . GLN A 1 88 ? -13.363 6.337 20.442 1.00 91.06 88 GLN A N 1
ATOM 702 C CA . GLN A 1 88 ? -11.983 6.701 20.102 1.00 91.06 88 GLN A CA 1
ATOM 703 C C . GLN A 1 88 ? -11.259 5.597 19.319 1.00 91.06 88 GLN A C 1
ATOM 705 O O . GLN A 1 88 ? -10.503 5.892 18.396 1.00 91.06 88 GLN A O 1
ATOM 710 N N . GLN A 1 89 ? -11.504 4.332 19.657 1.00 91.19 89 GLN A N 1
ATOM 711 C CA . GLN A 1 89 ? -10.886 3.194 18.990 1.00 91.19 89 GLN A CA 1
ATOM 712 C C . GLN A 1 89 ? -11.511 2.927 17.621 1.00 91.19 89 GLN A C 1
ATOM 714 O O . GLN A 1 89 ? -10.780 2.658 16.672 1.00 91.19 89 GLN A O 1
ATOM 719 N N . GLU A 1 90 ? -12.829 3.092 17.491 1.00 91.44 90 GLU A N 1
ATOM 720 C CA . GLU A 1 90 ? -13.510 3.068 16.189 1.00 91.44 90 GLU A CA 1
ATOM 721 C C . GLU A 1 90 ? -12.931 4.126 15.247 1.00 91.44 90 GLU A C 1
ATOM 723 O O . GLU A 1 90 ? -12.543 3.816 14.123 1.00 91.44 90 GLU A O 1
ATOM 728 N N . LEU A 1 91 ? -12.808 5.368 15.731 1.00 91.88 91 LEU A N 1
ATOM 729 C CA . LEU A 1 91 ? -12.230 6.467 14.960 1.00 91.88 91 LEU A CA 1
ATOM 730 C C . LEU A 1 91 ? -10.779 6.187 14.570 1.00 91.88 91 LEU A C 1
ATOM 732 O O . LEU A 1 91 ? -10.398 6.469 13.439 1.00 91.88 91 LEU A O 1
ATOM 736 N N . ARG A 1 92 ? -9.974 5.613 15.473 1.00 94.44 92 ARG A N 1
ATOM 737 C CA . ARG A 1 92 ? -8.586 5.251 15.167 1.00 94.44 92 ARG A CA 1
ATOM 738 C C . ARG A 1 92 ? -8.510 4.215 14.047 1.00 94.44 92 ARG A C 1
ATOM 740 O O . ARG A 1 92 ? -7.777 4.436 13.089 1.00 94.44 92 ARG A O 1
ATOM 747 N N . ILE A 1 93 ? -9.272 3.123 14.147 1.00 94.50 93 ILE A N 1
ATOM 748 C CA . ILE A 1 93 ? -9.297 2.081 13.110 1.00 94.50 93 ILE A CA 1
ATOM 749 C C . ILE A 1 93 ? -9.722 2.692 11.774 1.00 94.50 93 ILE A C 1
ATOM 751 O O . ILE A 1 93 ? -9.038 2.502 10.770 1.00 94.50 93 ILE A O 1
ATOM 755 N N . TRP A 1 94 ? -10.809 3.467 11.764 1.00 93.31 94 TRP A N 1
ATOM 756 C CA . TRP A 1 94 ? -11.314 4.062 10.532 1.00 93.31 94 TRP A CA 1
ATOM 757 C C . TRP A 1 94 ? -10.358 5.068 9.907 1.00 93.31 94 TRP A C 1
ATOM 759 O O . TRP A 1 94 ? -10.188 5.036 8.695 1.00 93.31 94 TRP A O 1
ATOM 769 N N . ASN A 1 95 ? -9.720 5.929 10.700 1.00 95.25 95 ASN A N 1
ATOM 770 C CA . ASN A 1 95 ? -8.774 6.909 10.174 1.00 95.25 95 ASN A CA 1
ATOM 771 C C . ASN A 1 95 ? -7.569 6.224 9.519 1.00 95.25 95 ASN A C 1
ATOM 773 O O . ASN A 1 95 ? -7.169 6.619 8.429 1.00 95.25 95 ASN A O 1
ATOM 777 N N . VAL A 1 96 ? -7.026 5.176 10.148 1.00 97.38 96 VAL A N 1
ATOM 778 C CA . VAL A 1 96 ? -5.887 4.422 9.603 1.00 97.38 96 VAL A CA 1
ATOM 779 C C . VAL A 1 96 ? -6.280 3.665 8.333 1.00 97.38 96 VAL A C 1
ATOM 781 O O . VAL A 1 96 ? -5.575 3.728 7.327 1.00 97.38 96 VAL A O 1
ATOM 784 N N . VAL A 1 97 ? -7.424 2.974 8.349 1.00 96.81 97 VAL A N 1
ATOM 785 C CA . VAL A 1 97 ? -7.906 2.222 7.183 1.00 96.81 97 VAL A CA 1
ATOM 786 C C . VAL A 1 97 ? -8.262 3.158 6.026 1.00 96.81 97 VAL A C 1
ATOM 788 O O . VAL A 1 97 ? -7.877 2.876 4.894 1.00 96.81 97 VAL A O 1
ATOM 791 N N . ASP A 1 98 ? -8.966 4.266 6.276 1.00 96.44 98 ASP A N 1
ATOM 792 C CA . ASP A 1 98 ? -9.331 5.220 5.221 1.00 96.44 98 ASP A CA 1
ATOM 793 C C . ASP A 1 98 ? -8.099 5.896 4.617 1.00 96.44 98 ASP A C 1
ATOM 795 O O . ASP A 1 98 ? -8.008 5.976 3.393 1.00 96.44 98 ASP A O 1
ATOM 799 N N . ALA A 1 99 ? -7.130 6.304 5.447 1.00 97.69 99 ALA A N 1
ATOM 800 C CA . ALA A 1 99 ? -5.876 6.890 4.977 1.00 97.69 99 ALA A CA 1
ATOM 801 C C . ALA A 1 99 ? -5.131 5.929 4.044 1.00 97.69 99 ALA A C 1
ATOM 803 O O . ALA A 1 99 ? -4.781 6.304 2.924 1.00 97.69 99 ALA A O 1
ATOM 804 N N . TYR A 1 100 ? -4.983 4.665 4.453 1.00 98.31 100 TYR A N 1
ATOM 805 C CA . TYR A 1 100 ? -4.363 3.651 3.607 1.00 98.31 100 TYR A CA 1
ATOM 806 C C . TYR A 1 100 ? -5.125 3.460 2.288 1.00 98.31 100 TYR A C 1
ATOM 808 O O . TYR A 1 100 ? -4.531 3.487 1.211 1.00 98.31 100 TYR A O 1
ATOM 816 N N . LEU A 1 101 ? -6.450 3.269 2.348 1.00 97.94 101 LEU A N 1
ATOM 817 C CA . LEU A 1 101 ? -7.265 3.021 1.156 1.00 97.94 101 LEU A CA 1
ATOM 818 C C . LEU A 1 101 ? -7.254 4.217 0.194 1.00 97.94 101 LEU A C 1
ATOM 820 O O . LEU A 1 101 ? -7.278 4.016 -1.019 1.00 97.94 101 LEU A O 1
ATOM 824 N N . GLN A 1 102 ? -7.226 5.445 0.712 1.00 97.44 102 GLN A N 1
ATOM 825 C CA . GLN A 1 102 ? -7.111 6.654 -0.097 1.00 97.44 102 GLN A CA 1
ATOM 826 C C . GLN A 1 102 ? -5.787 6.681 -0.865 1.00 97.44 102 GLN A C 1
ATOM 828 O O . GLN A 1 102 ? -5.809 6.825 -2.089 1.00 97.44 102 GLN A O 1
ATOM 833 N N . GLU A 1 103 ? -4.662 6.518 -0.166 1.00 98.38 103 GLU A N 1
ATOM 834 C CA . GLU A 1 103 ? -3.333 6.559 -0.784 1.00 98.38 103 GLU A CA 1
ATOM 835 C C . GLU A 1 103 ? -3.139 5.405 -1.773 1.00 98.38 103 GLU A C 1
ATOM 837 O O . GLU A 1 103 ? -2.686 5.612 -2.898 1.00 98.38 103 GLU A O 1
ATOM 842 N N . ALA A 1 104 ? -3.558 4.190 -1.406 1.00 98.50 104 ALA A N 1
ATOM 843 C CA . ALA A 1 104 ? -3.438 3.020 -2.270 1.00 98.50 104 ALA A CA 1
ATOM 844 C C . ALA A 1 104 ? -4.279 3.169 -3.544 1.00 98.50 104 ALA A C 1
ATOM 846 O O . ALA A 1 104 ? -3.814 2.840 -4.634 1.00 98.50 104 ALA A O 1
ATOM 847 N N . ALA A 1 105 ? -5.508 3.686 -3.433 1.00 98.06 105 ALA A N 1
ATOM 848 C CA . ALA A 1 105 ? -6.353 3.919 -4.599 1.00 98.06 105 ALA A CA 1
ATOM 849 C C . ALA A 1 105 ? -5.729 4.949 -5.547 1.00 98.06 105 ALA A C 1
ATOM 851 O O . ALA A 1 105 ? -5.662 4.687 -6.746 1.00 98.06 105 ALA A O 1
ATOM 852 N N . GLY A 1 106 ? -5.244 6.078 -5.020 1.00 97.94 106 GLY A N 1
ATOM 853 C CA . GLY A 1 106 ? -4.580 7.107 -5.823 1.00 97.94 106 GLY A CA 1
ATOM 854 C C . GLY A 1 106 ? -3.351 6.561 -6.548 1.00 97.94 106 GLY A C 1
ATOM 855 O O . GLY A 1 106 ? -3.263 6.661 -7.770 1.00 97.94 106 GLY A O 1
ATOM 856 N N . ALA A 1 107 ? -2.464 5.892 -5.810 1.00 98.31 107 ALA A N 1
ATOM 857 C CA . ALA A 1 107 ? -1.235 5.314 -6.343 1.00 98.31 107 ALA A CA 1
ATOM 858 C C . ALA A 1 107 ? -1.497 4.276 -7.447 1.00 98.31 107 ALA A C 1
ATOM 860 O O . ALA A 1 107 ? -0.858 4.311 -8.498 1.00 98.31 107 ALA A O 1
ATOM 861 N N . LEU A 1 108 ? -2.451 3.359 -7.238 1.00 98.50 108 LEU A N 1
ATOM 862 C CA . LEU A 1 108 ? -2.783 2.316 -8.214 1.00 98.50 108 LEU A CA 1
ATOM 863 C C . LEU A 1 108 ? -3.458 2.885 -9.471 1.00 98.50 108 LEU A C 1
ATOM 865 O O . LEU A 1 108 ? -3.168 2.416 -10.572 1.00 98.50 108 LEU A O 1
ATOM 869 N N . VAL A 1 109 ? -4.342 3.879 -9.319 1.00 98.19 109 VAL A N 1
ATOM 870 C CA . VAL A 1 109 ? -5.005 4.547 -10.451 1.00 98.19 109 VAL A CA 1
ATOM 871 C C . VAL A 1 109 ? -3.991 5.319 -11.290 1.00 98.19 109 VAL A C 1
ATOM 873 O O . VAL A 1 109 ? -3.977 5.130 -12.503 1.00 98.19 109 VAL A O 1
ATOM 876 N N . GLU A 1 110 ? -3.095 6.090 -10.662 1.00 97.31 110 GLU A N 1
ATOM 877 C CA . GLU A 1 110 ? -2.051 6.868 -11.350 1.00 97.31 110 GLU A CA 1
ATOM 878 C C . GLU A 1 110 ? -1.258 5.995 -12.336 1.00 97.31 110 GLU A C 1
ATOM 880 O O . GLU A 1 110 ? -1.151 6.300 -13.528 1.00 97.31 110 GLU A O 1
ATOM 885 N N . VAL A 1 111 ? -0.725 4.864 -11.864 1.00 97.69 111 VAL A N 1
ATOM 886 C CA . VAL A 1 111 ? 0.083 3.988 -12.724 1.00 97.69 111 VAL A CA 1
ATOM 887 C C . VAL A 1 111 ? -0.764 3.205 -13.728 1.00 97.69 111 VAL A C 1
ATOM 889 O O . VAL A 1 111 ? -0.288 2.924 -14.829 1.00 97.69 111 VAL A O 1
ATOM 892 N N . ALA A 1 112 ? -2.015 2.867 -13.400 1.00 97.75 112 ALA A N 1
ATOM 893 C CA . ALA A 1 112 ? -2.924 2.210 -14.338 1.00 97.75 112 ALA A CA 1
ATOM 894 C C . ALA A 1 112 ? -3.265 3.130 -15.520 1.00 97.75 112 ALA A C 1
ATOM 896 O O . ALA A 1 112 ? -3.187 2.699 -16.671 1.00 97.75 112 ALA A O 1
ATOM 897 N N . GLU A 1 113 ? -3.574 4.401 -15.256 1.00 97.06 113 GLU A N 1
ATOM 898 C CA . GLU A 1 113 ? -3.803 5.419 -16.286 1.00 97.06 113 GLU A CA 1
ATOM 899 C C . GLU A 1 113 ? -2.554 5.616 -17.147 1.00 97.06 113 GLU A C 1
ATOM 901 O O . GLU A 1 113 ? -2.628 5.636 -18.379 1.00 97.06 113 GLU A O 1
ATOM 906 N N . TRP A 1 114 ? -1.376 5.654 -16.520 1.00 96.12 114 TRP A N 1
ATOM 907 C CA . TRP A 1 114 ? -0.119 5.734 -17.250 1.00 96.12 114 TRP A CA 1
ATOM 908 C C . TRP A 1 114 ? 0.076 4.567 -18.228 1.00 96.12 114 TRP A C 1
ATOM 910 O O . TRP A 1 114 ? 0.476 4.793 -19.372 1.00 96.12 114 TRP A O 1
ATOM 920 N N . PHE A 1 115 ? -0.229 3.329 -17.823 1.00 96.44 115 PHE A N 1
ATOM 921 C CA . PHE A 1 115 ? -0.186 2.173 -18.725 1.00 96.44 115 PHE A CA 1
ATOM 922 C C . PHE A 1 115 ? -1.259 2.263 -19.818 1.00 96.44 115 PHE A C 1
ATOM 924 O O . PHE A 1 115 ? -0.977 1.931 -20.969 1.00 96.44 115 PHE A O 1
ATOM 931 N N . ALA A 1 116 ? -2.465 2.733 -19.490 1.00 94.25 116 ALA A N 1
ATOM 932 C CA . ALA A 1 116 ? -3.582 2.841 -20.429 1.00 94.25 116 ALA A CA 1
ATOM 933 C C . ALA A 1 116 ? -3.328 3.850 -21.565 1.00 94.25 116 ALA A C 1
ATOM 935 O O . ALA A 1 116 ? -3.833 3.667 -22.669 1.00 94.25 116 ALA A O 1
ATOM 936 N N . THR A 1 117 ? -2.505 4.877 -21.333 1.00 95.06 117 THR A N 1
ATOM 937 C CA . THR A 1 117 ? -2.119 5.861 -22.369 1.00 95.06 117 THR A CA 1
ATOM 938 C C . THR A 1 117 ? -1.058 5.351 -23.354 1.00 95.06 117 THR A C 1
ATOM 940 O O . THR A 1 117 ? -0.688 6.054 -24.296 1.00 95.06 117 THR A O 1
ATOM 943 N N . ARG A 1 118 ? -0.531 4.133 -23.171 1.00 92.56 118 ARG A N 1
ATOM 944 C CA . ARG A 1 118 ? 0.526 3.576 -24.026 1.00 92.56 118 ARG A CA 1
ATOM 945 C C . ARG A 1 118 ? -0.069 2.968 -25.296 1.00 92.56 118 ARG A C 1
ATOM 947 O O . ARG A 1 118 ? -0.839 2.018 -25.234 1.00 92.56 118 ARG A O 1
ATOM 954 N N . ASN A 1 119 ? 0.406 3.421 -26.458 1.00 83.56 119 ASN A N 1
ATOM 955 C CA . ASN A 1 119 ? -0.029 2.908 -27.769 1.00 83.56 119 ASN A CA 1
ATOM 956 C C . ASN A 1 119 ? 0.208 1.401 -27.967 1.00 83.56 119 ASN A C 1
ATOM 958 O O . ASN A 1 119 ? -0.484 0.760 -28.754 1.00 83.56 119 ASN A O 1
ATOM 962 N N . ARG A 1 120 ? 1.212 0.823 -27.294 1.00 92.19 120 ARG A N 1
ATOM 963 C CA . ARG A 1 120 ? 1.517 -0.607 -27.370 1.00 92.19 120 ARG A CA 1
ATOM 964 C C . ARG A 1 120 ? 2.048 -1.101 -26.033 1.00 92.19 120 ARG A C 1
ATOM 966 O O . ARG A 1 120 ? 3.066 -0.613 -25.553 1.00 92.19 120 ARG A O 1
ATOM 973 N N . LEU A 1 121 ? 1.368 -2.095 -25.474 1.00 93.75 121 LEU A N 1
ATOM 974 C CA . LEU A 1 121 ? 1.793 -2.822 -24.279 1.00 93.75 121 LEU A CA 1
ATOM 975 C C . LEU A 1 121 ? 2.316 -4.210 -24.670 1.00 93.75 121 LEU A C 1
ATOM 977 O O . LEU A 1 121 ? 1.835 -4.811 -25.637 1.00 93.75 121 LEU A O 1
ATOM 981 N N . SER A 1 122 ? 3.279 -4.740 -23.922 1.00 95.69 122 SER A N 1
ATOM 982 C CA . SER A 1 122 ? 3.608 -6.171 -23.949 1.00 95.69 122 SER A CA 1
ATOM 983 C C . SER A 1 122 ? 2.542 -6.994 -23.208 1.00 95.69 122 SER A C 1
ATOM 985 O O . SER A 1 122 ? 1.716 -6.435 -22.484 1.00 95.69 122 SER A O 1
ATOM 987 N N . ASP A 1 123 ? 2.554 -8.323 -23.348 1.00 96.25 123 ASP A N 1
ATOM 988 C CA . ASP A 1 123 ? 1.651 -9.196 -22.577 1.00 96.25 123 ASP A CA 1
ATOM 989 C C . ASP A 1 123 ? 1.857 -9.051 -21.067 1.00 96.25 123 ASP A C 1
ATOM 991 O O . ASP A 1 123 ? 0.892 -8.952 -20.311 1.00 96.25 123 ASP A O 1
ATOM 995 N N . ALA A 1 124 ? 3.114 -8.940 -20.630 1.00 94.50 124 ALA A N 1
ATOM 996 C CA . ALA A 1 124 ? 3.440 -8.707 -19.229 1.00 94.50 124 ALA A CA 1
ATOM 997 C C . ALA A 1 124 ? 2.865 -7.372 -18.726 1.00 94.50 124 ALA A C 1
A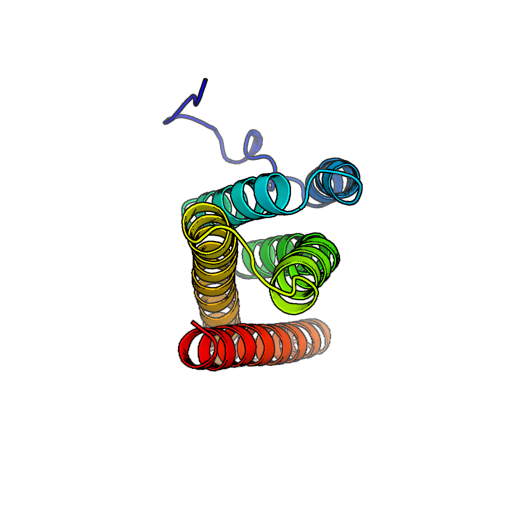TOM 999 O O . ALA A 1 124 ? 2.281 -7.316 -17.647 1.00 94.50 124 ALA A O 1
ATOM 1000 N N . GLN A 1 125 ? 2.970 -6.300 -19.518 1.00 95.19 125 GLN A N 1
ATOM 1001 C CA . GLN A 1 125 ? 2.408 -5.000 -19.145 1.00 95.19 125 GLN A CA 1
ATOM 1002 C C . GLN A 1 125 ? 0.874 -5.009 -19.140 1.00 95.19 125 GLN A C 1
ATOM 1004 O O . GLN A 1 125 ? 0.273 -4.395 -18.263 1.00 95.19 125 GLN A O 1
ATOM 1009 N N . ARG A 1 126 ? 0.227 -5.737 -20.062 1.00 96.56 126 ARG A N 1
ATOM 1010 C CA . ARG A 1 126 ? -1.231 -5.951 -20.029 1.00 96.56 126 ARG A CA 1
ATOM 1011 C C . ARG A 1 126 ? -1.671 -6.662 -18.751 1.00 96.56 126 ARG A C 1
ATOM 1013 O O . ARG A 1 126 ? -2.653 -6.251 -18.141 1.00 96.56 126 ARG A O 1
ATOM 1020 N N . ALA A 1 127 ? -0.939 -7.695 -18.333 1.00 96.25 127 ALA A N 1
ATOM 1021 C CA . ALA A 1 127 ? -1.224 -8.408 -17.091 1.00 96.25 127 ALA A CA 1
ATOM 1022 C C . ALA A 1 127 ? -1.069 -7.498 -15.859 1.00 96.25 127 ALA A C 1
ATOM 1024 O O . ALA A 1 127 ? -1.922 -7.514 -14.972 1.00 96.25 127 ALA A O 1
ATOM 1025 N N . VAL A 1 128 ? -0.024 -6.663 -15.831 1.00 96.62 128 VAL A N 1
ATOM 1026 C CA . VAL A 1 128 ? 0.177 -5.661 -14.772 1.00 96.62 128 VAL A CA 1
ATOM 1027 C C . VAL A 1 128 ? -0.960 -4.641 -14.753 1.00 96.62 128 VAL A C 1
ATOM 1029 O O . VAL A 1 128 ? -1.521 -4.402 -13.688 1.00 96.62 128 VAL A O 1
ATOM 1032 N N . LEU A 1 129 ? -1.352 -4.090 -15.906 1.00 97.44 129 LEU A N 1
ATOM 1033 C CA . LEU A 1 129 ? -2.482 -3.162 -16.007 1.00 97.44 129 LEU A CA 1
ATOM 1034 C C . LEU A 1 129 ? -3.771 -3.790 -15.463 1.00 97.44 129 LEU A C 1
ATOM 1036 O O . LEU A 1 129 ? -4.419 -3.196 -14.607 1.00 97.44 129 LEU A O 1
ATOM 1040 N N . ALA A 1 130 ? -4.109 -5.009 -15.891 1.00 97.44 130 ALA A N 1
ATOM 1041 C CA . ALA A 1 130 ? -5.299 -5.704 -15.406 1.00 97.44 130 ALA A CA 1
ATOM 1042 C C . ALA A 1 130 ? -5.283 -5.875 -13.877 1.00 97.44 130 ALA A C 1
ATOM 1044 O O . ALA A 1 130 ? -6.287 -5.618 -13.210 1.00 97.44 130 ALA A O 1
ATOM 1045 N N . LEU A 1 131 ? -4.135 -6.258 -13.308 1.00 97.75 131 LEU A N 1
ATOM 1046 C CA . LEU A 1 131 ? -3.983 -6.405 -11.864 1.00 97.75 131 LEU A CA 1
ATOM 1047 C C . LEU A 1 131 ? -4.132 -5.065 -11.128 1.00 97.75 131 LEU A C 1
ATOM 1049 O O . LEU A 1 131 ? -4.868 -5.002 -10.143 1.00 97.75 131 LEU A O 1
ATOM 1053 N N . LEU A 1 132 ? -3.485 -4.000 -11.615 1.00 98.06 132 LEU A N 1
ATOM 1054 C CA . LEU A 1 132 ? -3.603 -2.648 -11.060 1.00 98.06 132 LEU A CA 1
ATOM 1055 C C . LEU A 1 132 ? -5.060 -2.181 -11.054 1.00 98.06 132 LEU A C 1
ATOM 1057 O O . LEU A 1 132 ? -5.551 -1.730 -10.022 1.00 98.06 132 LEU A O 1
ATOM 1061 N N . THR A 1 133 ? -5.776 -2.354 -12.167 1.00 97.62 133 THR A N 1
ATOM 1062 C CA . THR A 1 133 ? -7.187 -1.968 -12.284 1.00 97.62 133 THR A CA 1
ATOM 1063 C C . THR A 1 133 ? -8.062 -2.721 -11.284 1.00 97.62 133 THR A C 1
ATOM 1065 O O . THR A 1 133 ? -8.864 -2.106 -10.583 1.00 97.62 133 THR A O 1
ATOM 1068 N N . VAL A 1 134 ? -7.899 -4.043 -11.165 1.00 97.88 134 VAL A N 1
ATOM 1069 C CA . VAL A 1 134 ? -8.689 -4.846 -10.216 1.00 97.88 134 VAL A CA 1
ATOM 1070 C C . VAL A 1 134 ? -8.394 -4.446 -8.769 1.00 97.88 134 VAL A C 1
ATOM 1072 O O . VAL A 1 134 ? -9.328 -4.317 -7.971 1.00 97.88 134 VAL A O 1
ATOM 1075 N N . ARG A 1 135 ? -7.122 -4.217 -8.415 1.00 97.94 135 ARG A N 1
ATOM 1076 C CA . ARG A 1 135 ? -6.743 -3.765 -7.068 1.00 97.94 135 ARG A CA 1
ATOM 1077 C C . ARG A 1 135 ? -7.285 -2.366 -6.776 1.00 97.94 135 ARG A C 1
ATOM 1079 O O . ARG A 1 135 ? -7.924 -2.191 -5.744 1.00 97.94 135 ARG A O 1
ATOM 1086 N N . ALA A 1 136 ? -7.162 -1.419 -7.706 1.00 97.94 136 ALA A N 1
ATOM 1087 C CA . ALA A 1 136 ? -7.718 -0.073 -7.570 1.00 97.94 136 ALA A CA 1
ATOM 1088 C C . ALA A 1 136 ? -9.240 -0.097 -7.345 1.00 97.94 136 ALA A C 1
ATOM 1090 O O . ALA A 1 136 ? -9.738 0.507 -6.394 1.00 97.94 136 ALA A O 1
ATOM 1091 N N . LEU A 1 137 ? -9.982 -0.853 -8.164 1.00 97.75 137 LEU A N 1
ATOM 1092 C CA . LEU A 1 137 ? -11.434 -1.006 -8.024 1.00 97.75 137 LEU A CA 1
ATOM 1093 C C . LEU A 1 137 ? -11.820 -1.593 -6.664 1.00 97.75 137 LEU A C 1
ATOM 1095 O O . LEU A 1 137 ? -12.739 -1.097 -6.011 1.00 97.75 137 LEU A O 1
ATOM 1099 N N . ARG A 1 138 ? -11.110 -2.633 -6.211 1.00 96.75 138 ARG A N 1
ATOM 1100 C CA . ARG A 1 138 ? -11.338 -3.248 -4.898 1.00 96.75 138 ARG A CA 1
ATOM 1101 C C . ARG A 1 138 ? -11.099 -2.248 -3.766 1.00 96.75 138 ARG A C 1
ATOM 1103 O O . ARG A 1 138 ? -11.924 -2.178 -2.855 1.00 96.75 138 ARG A O 1
ATOM 1110 N N . THR A 1 139 ? -10.016 -1.482 -3.828 1.00 96.94 139 THR A N 1
ATOM 1111 C CA . THR A 1 139 ? -9.650 -0.478 -2.819 1.00 96.94 139 THR A CA 1
ATOM 1112 C C . THR A 1 139 ? -10.677 0.654 -2.763 1.00 96.94 139 THR A C 1
ATOM 1114 O O . THR A 1 139 ? -11.193 0.967 -1.687 1.00 96.94 139 THR A O 1
ATOM 1117 N N . LEU A 1 140 ? -11.081 1.192 -3.918 1.00 96.75 140 LEU A N 1
ATOM 1118 C CA . LEU A 1 140 ? -12.137 2.206 -4.020 1.00 96.75 140 LEU A CA 1
ATOM 1119 C C . LEU A 1 140 ? -13.481 1.694 -3.485 1.00 96.75 140 LEU A C 1
ATOM 1121 O O . LEU A 1 140 ? -14.160 2.390 -2.729 1.00 96.75 140 LEU A O 1
ATOM 1125 N N . ALA A 1 141 ? -13.857 0.460 -3.826 1.00 95.62 141 ALA A N 1
ATOM 1126 C CA . ALA A 1 141 ? -15.088 -0.152 -3.338 1.00 95.62 141 ALA A CA 1
ATOM 1127 C C . ALA A 1 141 ? -15.059 -0.375 -1.818 1.00 95.62 141 ALA A C 1
ATOM 1129 O O . ALA A 1 141 ? -16.062 -0.131 -1.147 1.00 95.62 141 ALA A O 1
ATOM 1130 N N . ALA A 1 142 ? -13.927 -0.818 -1.261 1.00 92.94 142 ALA A N 1
ATOM 1131 C CA . ALA A 1 142 ? -13.757 -0.978 0.182 1.00 92.94 142 ALA A CA 1
ATOM 1132 C C . ALA A 1 142 ? -13.912 0.363 0.910 1.00 92.94 142 ALA A C 1
ATOM 1134 O O . ALA A 1 142 ? -14.670 0.451 1.876 1.00 92.94 142 ALA A O 1
ATOM 1135 N N . ARG A 1 143 ? -13.284 1.420 0.386 1.00 92.81 143 ARG A N 1
ATOM 1136 C CA . ARG A 1 143 ? -13.400 2.774 0.932 1.00 92.81 143 ARG A CA 1
ATOM 1137 C C . ARG A 1 143 ? -14.837 3.288 0.880 1.00 92.81 143 ARG A C 1
ATOM 1139 O O . ARG A 1 143 ? -15.359 3.785 1.876 1.00 92.81 143 ARG A O 1
ATOM 1146 N N . ARG A 1 144 ? -15.520 3.097 -0.257 1.00 92.69 144 ARG A N 1
ATOM 1147 C CA . ARG A 1 144 ? -16.930 3.483 -0.420 1.00 92.69 144 ARG A CA 1
ATOM 1148 C C . ARG A 1 144 ? -17.833 2.776 0.583 1.00 92.69 144 ARG A C 1
ATOM 1150 O O . ARG A 1 144 ? -18.685 3.425 1.176 1.00 92.69 144 ARG A O 1
ATOM 1157 N N . LYS A 1 145 ? -17.639 1.472 0.790 1.00 89.12 145 LYS A N 1
ATOM 1158 C CA . LYS A 1 145 ? -18.374 0.705 1.805 1.00 89.12 145 LYS A CA 1
ATOM 1159 C C . LYS A 1 145 ? -18.095 1.234 3.211 1.00 89.12 145 LYS A C 1
ATOM 1161 O O . LYS A 1 145 ? -19.041 1.422 3.964 1.00 89.12 145 LYS A O 1
ATOM 1166 N N . GLY A 1 146 ? -16.835 1.529 3.535 1.00 85.12 146 GLY A N 1
ATOM 1167 C CA . GLY A 1 146 ? -16.443 2.099 4.828 1.00 85.12 146 GLY A CA 1
ATOM 1168 C C . GLY A 1 146 ? -17.174 3.401 5.161 1.00 85.12 146 GLY A C 1
ATOM 1169 O O . GLY A 1 146 ? -17.674 3.548 6.270 1.00 85.12 146 GLY A O 1
ATOM 1170 N N . MET A 1 147 ? -17.357 4.297 4.184 1.00 85.06 147 MET A N 1
ATOM 1171 C CA . MET A 1 147 ? -18.126 5.538 4.382 1.00 85.06 147 MET A CA 1
ATOM 1172 C C . MET A 1 147 ? -19.604 5.317 4.745 1.00 85.06 147 MET A C 1
ATOM 1174 O O . MET A 1 147 ? -20.226 6.223 5.285 1.00 85.06 147 MET A O 1
ATOM 1178 N N . HIS A 1 148 ? -20.171 4.145 4.447 1.00 83.69 148 HIS A N 1
ATOM 1179 C CA . HIS A 1 148 ? -21.540 3.784 4.832 1.00 83.69 148 HIS A CA 1
ATOM 1180 C C . HIS A 1 148 ? -21.616 3.011 6.156 1.00 83.69 148 HIS A C 1
ATOM 1182 O O . HIS A 1 148 ? -22.709 2.827 6.681 1.00 83.69 148 HIS A O 1
ATOM 1188 N N . LEU A 1 149 ? -20.480 2.521 6.659 1.00 77.19 149 LEU A N 1
ATOM 1189 C CA . LEU A 1 149 ? -20.388 1.771 7.914 1.00 77.19 149 LEU A CA 1
ATOM 1190 C C . 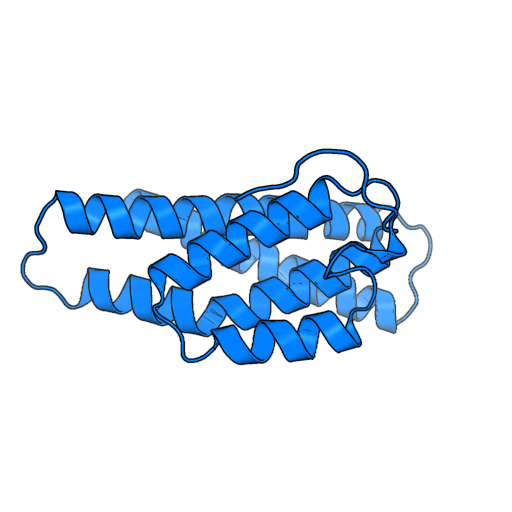LEU A 1 149 ? -19.993 2.655 9.106 1.00 77.19 149 LEU A C 1
ATOM 1192 O O . LEU A 1 149 ? -20.167 2.222 10.240 1.00 77.19 149 LEU A O 1
ATOM 1196 N N . ARG A 1 150 ? -19.441 3.846 8.850 1.00 67.44 150 ARG A N 1
ATOM 1197 C CA . ARG A 1 150 ? -19.031 4.827 9.863 1.00 67.44 150 ARG A CA 1
ATOM 1198 C C . ARG A 1 150 ? -20.204 5.620 10.437 1.00 67.44 150 ARG A C 1
ATOM 1200 O O . ARG A 1 150 ? -21.114 5.972 9.659 1.00 67.44 150 ARG A O 1
#

Foldseek 3Di:
DDDDDDDDCVPQCLSPVVSVLVVLVVLLPPALLVSLQVLLVQLVSLVPPPVDDLVSLLSSLVSSLVSNVNSLVVLVCVLVVDPDDDPVSNCSSLVSLLSSLVSSLVSLVVSLVVLVPDPDDDPVSVVSSVVSVVSNVVSVVVNVVSVVVD

Secondary structure (DSSP, 8-state):
----S---GGGSTTSSHHHHHHHHHTTTTS-HHHHHHHHHHHHHHHHH-TTS-HHHHHHHHHHHHHHHHHHHHHHHHHHHT-SS--HHHHHHHHHHHHHHHHHHHHHHHHHHHHHHT-S---HHHHHHHHHHHHHHHHHHHHHHHHHHH-